Protein AF-A0A959G0R6-F1 (afdb_monomer_lite)

Radius of gyration: 25.23 Å; chains: 1; bounding box: 50×19×74 Å

Structure (mmCIF, N/CA/C/O backbone):
data_AF-A0A959G0R6-F1
#
_entry.id   AF-A0A959G0R6-F1
#
loop_
_atom_site.group_PDB
_atom_site.id
_atom_site.type_symbol
_atom_site.label_atom_id
_atom_site.label_alt_id
_atom_site.label_comp_id
_atom_site.label_asym_id
_atom_site.label_entity_id
_atom_site.label_seq_id
_atom_site.pdbx_PDB_ins_code
_atom_site.Cartn_x
_atom_site.Cartn_y
_atom_site.Cartn_z
_atom_site.occupancy
_atom_site.B_iso_or_equiv
_atom_site.auth_seq_id
_atom_site.auth_comp_id
_atom_site.auth_asym_id
_atom_site.auth_atom_id
_atom_site.pdbx_PDB_model_num
ATOM 1 N N . ILE A 1 1 ? -13.351 -5.920 24.219 1.00 73.75 1 ILE A N 1
ATOM 2 C CA . ILE A 1 1 ? -12.936 -5.297 25.503 1.00 73.75 1 ILE A CA 1
ATOM 3 C C . ILE A 1 1 ? -11.567 -5.853 25.838 1.00 73.75 1 ILE A C 1
ATOM 5 O O . ILE A 1 1 ? -11.438 -7.061 25.980 1.00 73.75 1 ILE A O 1
ATOM 9 N N . LEU A 1 2 ? -10.569 -4.981 25.903 1.00 74.94 2 LEU A N 1
ATOM 10 C CA . LEU A 1 2 ? -9.174 -5.312 26.157 1.00 74.94 2 LEU A CA 1
ATOM 11 C C . LEU A 1 2 ? -8.884 -5.381 27.667 1.00 74.94 2 LEU A C 1
ATOM 13 O O . LEU A 1 2 ? -8.202 -6.292 28.124 1.00 74.94 2 LEU A O 1
ATOM 17 N N . THR A 1 3 ? -9.438 -4.451 28.455 1.00 80.44 3 THR A N 1
ATOM 18 C CA . THR A 1 3 ? -9.303 -4.398 29.924 1.00 80.44 3 THR A CA 1
ATOM 19 C C . THR A 1 3 ? -10.529 -3.747 30.577 1.00 80.44 3 THR A C 1
ATOM 21 O O . THR A 1 3 ? -11.324 -3.093 29.902 1.00 80.44 3 THR A O 1
ATOM 24 N N . GLY A 1 4 ? -10.686 -3.911 31.898 1.00 80.00 4 GLY A N 1
ATOM 25 C CA . GLY A 1 4 ? -11.722 -3.213 32.673 1.00 80.00 4 GLY A CA 1
ATOM 26 C C . GLY A 1 4 ? -13.141 -3.753 32.477 1.00 80.00 4 GLY A C 1
ATOM 27 O O . GLY A 1 4 ? -14.097 -2.982 32.552 1.00 80.00 4 GLY A O 1
ATOM 28 N N . LEU A 1 5 ? -13.285 -5.057 32.218 1.00 78.50 5 LEU A N 1
ATOM 29 C CA . LEU A 1 5 ? -14.591 -5.720 32.191 1.00 78.50 5 LEU A CA 1
ATOM 30 C C . LEU A 1 5 ? -15.343 -5.447 33.505 1.00 78.50 5 LEU A C 1
ATOM 32 O O . LEU A 1 5 ? -14.730 -5.441 34.571 1.00 78.50 5 LEU A O 1
ATOM 36 N N . ASP A 1 6 ? -16.642 -5.174 33.403 1.00 82.44 6 ASP A N 1
ATOM 37 C CA . ASP A 1 6 ? -17.523 -4.821 34.527 1.00 82.44 6 ASP A CA 1
ATOM 38 C C . ASP A 1 6 ? -17.125 -3.544 35.292 1.00 82.44 6 ASP A C 1
ATOM 40 O O . ASP A 1 6 ? -17.563 -3.315 36.420 1.00 82.44 6 ASP A O 1
ATOM 44 N N . THR A 1 7 ? -16.323 -2.672 34.674 1.00 83.69 7 THR A N 1
ATOM 45 C CA . THR A 1 7 ? -16.012 -1.340 35.211 1.00 83.69 7 THR A CA 1
ATOM 46 C C . THR A 1 7 ? -16.682 -0.233 34.391 1.00 83.69 7 THR A C 1
ATOM 48 O O . THR A 1 7 ? -17.035 -0.454 33.232 1.00 83.69 7 THR A O 1
ATOM 51 N N . PRO A 1 8 ? -16.826 0.989 34.939 1.00 83.56 8 PRO A N 1
ATOM 52 C CA . PRO A 1 8 ? -17.348 2.131 34.184 1.00 83.56 8 PRO A CA 1
ATOM 53 C C . PRO A 1 8 ? -16.422 2.607 33.054 1.00 83.56 8 PRO A C 1
ATOM 55 O O . PRO A 1 8 ? -16.839 3.416 32.229 1.00 83.56 8 PRO A O 1
ATOM 58 N N . THR A 1 9 ? -15.164 2.154 33.029 1.00 85.75 9 THR A N 1
ATOM 59 C CA . THR A 1 9 ? -14.126 2.625 32.100 1.00 85.75 9 THR A CA 1
ATOM 60 C C . THR A 1 9 ? -13.378 1.453 31.445 1.00 85.75 9 THR A C 1
ATOM 62 O O . THR A 1 9 ? -12.180 1.283 31.692 1.00 85.75 9 THR A O 1
ATOM 65 N N . PRO A 1 10 ? -14.055 0.611 30.639 1.00 86.75 10 PRO A N 1
ATOM 66 C CA . PRO A 1 10 ? -13.398 -0.460 29.901 1.00 86.75 10 PRO A CA 1
ATOM 67 C C . PRO A 1 10 ? -12.584 0.100 28.726 1.00 86.75 10 PRO A C 1
ATOM 69 O O . PRO A 1 10 ? -12.994 1.060 28.074 1.00 86.75 10 PRO A O 1
ATOM 72 N N . THR A 1 11 ? -11.465 -0.544 28.397 1.00 86.69 11 THR A N 1
ATOM 73 C CA . THR A 1 11 ? -10.718 -0.265 27.159 1.00 86.69 11 THR A CA 1
ATOM 74 C C . THR A 1 11 ? -11.213 -1.194 26.057 1.00 86.69 11 THR A C 1
ATOM 76 O O . THR A 1 11 ? -11.364 -2.397 26.280 1.00 86.69 11 THR A O 1
ATOM 79 N N . VAL A 1 12 ? -11.456 -0.668 24.858 1.00 86.50 12 VAL A N 1
ATOM 80 C CA . VAL A 1 12 ? -11.928 -1.425 23.688 1.00 86.50 12 VAL A CA 1
ATOM 81 C C . VAL A 1 12 ? -11.044 -1.144 22.477 1.00 86.50 12 VAL A C 1
ATOM 83 O O . VAL A 1 12 ? -10.501 -0.055 22.346 1.00 86.50 12 VAL A O 1
ATOM 86 N N . ASP A 1 13 ? -10.894 -2.137 21.610 1.00 85.25 13 ASP A N 1
ATOM 87 C CA . ASP A 1 13 ? -10.034 -2.137 20.420 1.00 85.25 13 ASP A CA 1
ATOM 88 C C . ASP A 1 13 ? -10.820 -2.342 19.114 1.00 85.25 13 ASP A C 1
ATOM 90 O O . ASP A 1 13 ? -10.244 -2.355 18.029 1.00 85.25 13 ASP A O 1
ATOM 94 N N . ALA A 1 14 ? -12.144 -2.472 19.208 1.00 83.69 14 ALA A N 1
ATOM 95 C CA . ALA A 1 14 ? -13.033 -2.669 18.074 1.00 83.69 14 ALA A CA 1
ATOM 96 C C . ALA A 1 14 ? -14.193 -1.670 18.104 1.00 83.69 14 ALA A C 1
ATOM 98 O O . ALA A 1 14 ? -14.715 -1.328 19.173 1.00 83.69 14 ALA A O 1
ATOM 99 N N . GLY A 1 15 ? -14.624 -1.244 16.916 1.00 87.38 15 GLY A N 1
ATOM 100 C CA . GLY A 1 15 ? -15.887 -0.531 16.760 1.00 87.38 15 GLY A CA 1
ATOM 101 C C . GLY A 1 15 ? -17.079 -1.414 17.124 1.00 87.38 15 GLY A C 1
ATOM 102 O O . GLY A 1 15 ? -16.993 -2.642 17.117 1.00 87.38 15 GLY A O 1
ATOM 103 N N . GLY A 1 16 ? -18.199 -0.781 17.447 1.00 88.00 16 GLY A N 1
ATOM 104 C CA . GLY A 1 16 ? -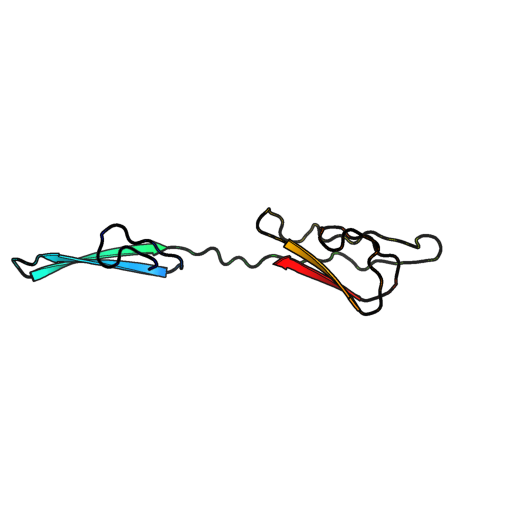19.431 -1.459 17.828 1.00 88.00 16 GLY A CA 1
ATOM 105 C C . GLY A 1 16 ? -20.236 -0.678 18.858 1.00 88.00 16 GLY A C 1
ATOM 106 O O . GLY A 1 16 ? -19.800 0.354 19.373 1.00 88.00 16 GLY A O 1
ATOM 107 N N . THR A 1 17 ? -21.429 -1.184 19.154 1.00 90.50 17 THR A N 1
ATOM 108 C CA . THR A 1 17 ? -22.275 -0.666 20.230 1.00 90.50 17 THR A CA 1
ATOM 109 C C . THR A 1 17 ? -21.955 -1.418 21.516 1.00 90.50 17 THR A C 1
ATOM 111 O O . THR A 1 17 ? -22.048 -2.643 21.567 1.00 90.50 17 THR A O 1
ATOM 114 N N . TYR A 1 18 ? -21.563 -0.678 22.549 1.00 90.25 18 TYR A N 1
ATOM 115 C CA . TYR A 1 18 ? -21.270 -1.202 23.876 1.00 90.25 18 TYR A CA 1
ATOM 116 C C . TYR A 1 18 ? -22.363 -0.765 24.845 1.00 90.25 18 TYR A C 1
ATOM 118 O O . TYR A 1 18 ? -22.658 0.426 24.956 1.00 90.25 18 TYR A O 1
ATOM 126 N N . THR A 1 19 ? -22.928 -1.730 25.566 1.00 90.38 19 THR A N 1
ATOM 127 C CA . THR A 1 19 ? -23.989 -1.502 26.551 1.00 90.38 19 THR A CA 1
ATOM 128 C C . THR A 1 19 ? -23.416 -1.652 27.957 1.00 90.38 19 THR A C 1
ATOM 130 O O . THR A 1 19 ? -22.928 -2.719 28.327 1.00 90.38 19 THR A O 1
ATOM 133 N N . LEU A 1 20 ? -23.496 -0.593 28.759 1.00 90.19 20 LEU A N 1
ATOM 134 C CA . LEU A 1 20 ? -23.213 -0.621 30.190 1.00 90.19 20 LEU A CA 1
ATOM 135 C C . LEU A 1 20 ? -24.515 -0.898 30.936 1.00 90.19 20 LEU A C 1
ATOM 137 O O . LEU A 1 20 ? -25.454 -0.116 30.829 1.00 90.19 20 LEU A O 1
ATOM 141 N N . THR A 1 21 ? -24.555 -1.974 31.719 1.00 91.56 21 THR A N 1
ATOM 142 C CA . THR A 1 21 ? -25.700 -2.313 32.575 1.00 91.56 21 THR A CA 1
ATOM 143 C C . THR A 1 21 ? -25.294 -2.186 34.037 1.00 91.56 21 THR A C 1
ATOM 145 O O . THR A 1 21 ? -24.345 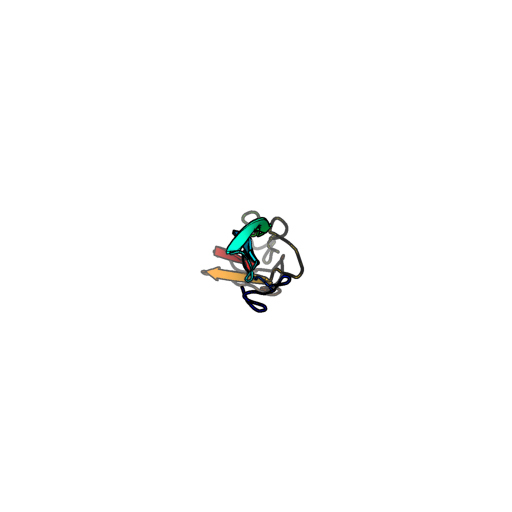-2.829 34.476 1.00 91.56 21 THR A O 1
ATOM 148 N N . ALA A 1 22 ? -26.010 -1.358 34.792 1.00 90.19 22 ALA A N 1
ATOM 149 C CA . ALA A 1 22 ? -25.836 -1.187 36.225 1.00 90.19 22 ALA A CA 1
ATOM 150 C C . ALA A 1 22 ? -27.005 -1.840 36.969 1.00 90.19 22 ALA A C 1
ATOM 152 O O . ALA A 1 22 ? -28.168 -1.525 36.713 1.00 90.19 22 ALA A O 1
ATOM 153 N N . THR A 1 23 ? -26.685 -2.712 37.923 1.00 93.25 23 THR A N 1
ATOM 154 C CA . THR A 1 23 ? -27.662 -3.388 38.783 1.00 93.25 23 THR A CA 1
ATOM 155 C C . THR A 1 23 ? -27.475 -2.920 40.217 1.00 93.25 23 THR A C 1
ATOM 157 O O . THR A 1 23 ? -26.387 -3.041 40.779 1.00 93.25 23 THR A O 1
ATOM 160 N N . ASN A 1 24 ? -28.538 -2.406 40.832 1.00 91.69 24 ASN A N 1
ATOM 161 C CA . ASN A 1 24 ? -28.561 -2.149 42.263 1.00 91.69 24 ASN A CA 1
ATOM 162 C C . ASN A 1 24 ? -28.726 -3.486 43.002 1.00 91.69 24 ASN A C 1
ATOM 164 O O . ASN A 1 24 ? -29.741 -4.166 42.864 1.00 91.69 24 ASN A O 1
ATOM 168 N N . THR A 1 25 ? -27.728 -3.872 43.791 1.00 92.12 25 THR A N 1
ATOM 169 C CA . THR A 1 25 ? -27.693 -5.170 44.482 1.00 92.12 25 THR A CA 1
ATOM 170 C C . THR A 1 25 ? -28.607 -5.251 45.707 1.00 92.12 25 THR A C 1
ATOM 172 O O . THR A 1 25 ? -28.830 -6.343 46.216 1.00 92.12 25 THR A O 1
ATOM 175 N N . GLU A 1 26 ? -29.126 -4.123 46.194 1.00 93.12 26 GLU A N 1
ATOM 176 C CA . GLU A 1 26 ? -29.998 -4.050 47.372 1.00 93.12 26 GLU A CA 1
ATOM 177 C C . GLU A 1 26 ? -31.477 -4.240 47.011 1.00 93.12 26 GLU A C 1
ATOM 179 O O . GLU A 1 26 ? -32.222 -4.867 47.760 1.00 93.12 26 GLU A O 1
ATOM 184 N N . ASN A 1 27 ? -31.905 -3.737 45.848 1.00 93.12 27 ASN A N 1
ATOM 185 C CA . ASN A 1 27 ? -33.305 -3.802 45.408 1.00 93.12 27 ASN A CA 1
ATOM 186 C C . ASN A 1 27 ? -33.518 -4.462 44.033 1.00 93.12 27 ASN A C 1
ATOM 188 O O . ASN A 1 27 ? -34.659 -4.614 43.602 1.00 93.12 27 ASN A O 1
ATOM 192 N N . GLY A 1 28 ? -32.446 -4.858 43.345 1.00 91.69 28 GLY A N 1
ATOM 193 C CA . GLY A 1 28 ? -32.502 -5.542 42.053 1.00 91.69 28 GLY A CA 1
ATOM 194 C C . GLY A 1 28 ? -32.867 -4.652 40.862 1.00 91.69 28 GLY A C 1
ATOM 195 O O . GLY A 1 28 ? -33.034 -5.171 39.761 1.00 91.69 28 GLY A O 1
ATOM 196 N N . CYS A 1 29 ? -33.002 -3.333 41.035 1.00 94.31 29 CYS A N 1
ATOM 197 C CA . CYS A 1 29 ? -33.271 -2.430 39.920 1.00 94.31 29 CYS A CA 1
ATOM 198 C C . CYS A 1 29 ? -32.093 -2.406 38.939 1.00 94.31 29 CYS A C 1
ATOM 200 O O . CYS A 1 29 ? -30.938 -2.290 39.347 1.00 94.31 29 CYS A O 1
ATOM 202 N N . VAL A 1 30 ? -32.401 -2.449 37.644 1.00 95.12 30 VAL A N 1
ATOM 203 C CA . VAL A 1 30 ? -31.413 -2.425 36.562 1.00 95.12 30 VAL A CA 1
ATOM 204 C C . VAL A 1 30 ? -31.617 -1.175 35.716 1.00 95.12 30 VAL A C 1
ATOM 206 O O . VAL A 1 30 ? -32.752 -0.798 35.426 1.00 95.12 30 VAL A O 1
ATOM 209 N N . ASN A 1 31 ? -30.521 -0.541 35.311 1.00 95.00 31 ASN A N 1
ATOM 210 C CA . ASN A 1 31 ? -30.517 0.515 34.306 1.00 95.00 31 ASN A CA 1
ATOM 211 C C . ASN A 1 31 ? -29.368 0.283 33.319 1.00 95.00 31 ASN A C 1
ATOM 213 O O . ASN A 1 31 ? -28.325 -0.244 33.705 1.00 95.00 31 ASN A O 1
ATOM 217 N N . SER A 1 32 ? -29.542 0.680 32.063 1.00 92.75 32 SER A N 1
ATOM 218 C CA . SER A 1 32 ? -28.536 0.504 31.018 1.00 92.75 32 SER A CA 1
ATOM 219 C C . SER A 1 32 ? -28.319 1.775 30.207 1.00 92.75 32 SER A C 1
ATOM 221 O O . SER A 1 32 ? -29.234 2.569 30.009 1.00 92.75 32 SER A O 1
ATOM 223 N N . SER A 1 33 ? -27.099 1.945 29.710 1.00 92.56 33 SER A N 1
ATOM 224 C CA . SER A 1 33 ? -26.709 3.007 28.784 1.00 92.56 33 SER A CA 1
ATOM 225 C C . SER A 1 33 ? -25.883 2.419 27.647 1.00 92.56 33 SER A C 1
ATOM 227 O O . SER A 1 33 ? -25.196 1.417 27.840 1.00 92.56 33 SER A O 1
ATOM 229 N N . GLU A 1 34 ? -25.927 3.040 26.473 1.00 92.19 34 GLU A N 1
ATOM 230 C CA . GLU A 1 34 ? -25.212 2.579 25.284 1.00 92.19 34 GLU A CA 1
ATOM 231 C C . GLU A 1 34 ? -24.265 3.653 24.756 1.00 92.19 34 GLU A C 1
ATOM 233 O O . GLU A 1 34 ? -24.559 4.849 24.793 1.00 92.19 34 GLU A O 1
ATOM 238 N N . VAL A 1 35 ? -23.128 3.210 24.224 1.00 91.06 35 VAL A N 1
ATOM 239 C CA . VAL A 1 35 ? -22.197 4.043 23.464 1.00 91.06 35 VAL A CA 1
ATOM 240 C C . VAL A 1 35 ? -21.840 3.337 22.164 1.00 91.06 35 VAL A C 1
ATOM 242 O O . VAL A 1 35 ? -21.584 2.135 22.144 1.00 91.06 35 VAL A O 1
ATOM 245 N N . THR A 1 36 ? -21.827 4.085 21.064 1.00 89.56 36 THR A N 1
ATOM 246 C CA . THR A 1 36 ? -21.400 3.570 19.760 1.00 89.56 36 THR A CA 1
ATOM 247 C C . THR A 1 36 ? -19.991 4.057 19.470 1.00 89.56 36 THR A C 1
ATOM 249 O O . THR A 1 36 ? -19.747 5.260 19.419 1.00 89.56 36 THR A O 1
ATOM 252 N N . ILE A 1 37 ? -19.071 3.116 19.273 1.00 87.50 37 ILE A N 1
ATOM 253 C CA . ILE A 1 37 ? -17.705 3.386 18.835 1.00 87.50 37 ILE A CA 1
ATOM 254 C C . ILE A 1 37 ? -17.645 3.139 17.331 1.00 87.50 37 ILE A C 1
ATOM 256 O O . ILE A 1 37 ? -17.819 2.010 16.871 1.00 87.50 37 ILE A O 1
ATOM 260 N N . THR A 1 38 ? -17.412 4.194 16.555 1.00 83.06 38 THR A N 1
ATOM 261 C CA . THR A 1 38 ? -17.174 4.080 15.114 1.00 83.06 38 THR A CA 1
ATOM 262 C C . THR A 1 38 ? -15.729 3.666 14.873 1.00 83.06 38 THR A C 1
ATOM 264 O O . THR A 1 38 ? -14.812 4.326 15.358 1.00 83.06 38 THR A O 1
ATOM 267 N N . GLN A 1 39 ? -15.523 2.592 14.118 1.00 77.38 39 GLN A N 1
ATOM 268 C CA . GLN A 1 39 ? -14.205 2.241 13.601 1.00 77.38 39 GLN A CA 1
ATOM 269 C C . GLN A 1 39 ? -14.025 2.898 12.236 1.00 77.38 39 GLN A C 1
ATOM 271 O O . GLN A 1 39 ? -14.911 2.790 11.387 1.00 77.38 39 GLN A O 1
ATOM 276 N N . ASP A 1 40 ? -12.885 3.549 12.026 1.00 72.62 40 ASP A N 1
ATOM 277 C CA . ASP A 1 40 ? -12.486 3.953 10.685 1.00 72.62 40 ASP A CA 1
ATOM 278 C C . ASP A 1 40 ? -12.041 2.703 9.913 1.00 72.62 40 ASP A C 1
ATOM 280 O O . ASP A 1 40 ? -11.064 2.047 10.274 1.00 72.62 40 ASP A O 1
ATOM 284 N N . GLN A 1 41 ? -12.836 2.322 8.914 1.00 70.50 41 GLN A N 1
ATOM 285 C CA . GLN A 1 41 ? -12.571 1.195 8.017 1.00 70.50 41 GLN A CA 1
ATOM 286 C C . GLN A 1 41 ? -12.330 1.672 6.581 1.00 70.50 41 GLN A C 1
ATOM 288 O O . GLN A 1 41 ? -12.517 0.898 5.640 1.00 70.50 41 GLN A O 1
ATOM 293 N N . VAL A 1 42 ? -11.967 2.944 6.374 1.00 77.44 42 VAL A N 1
ATOM 294 C CA . VAL A 1 42 ? -11.620 3.413 5.032 1.00 77.44 42 VAL A CA 1
ATOM 295 C C . VAL A 1 42 ? -10.363 2.672 4.583 1.00 77.44 42 VAL A C 1
ATOM 297 O O . VAL A 1 42 ? -9.267 2.888 5.096 1.00 77.44 42 VAL A O 1
ATOM 300 N N . ALA A 1 43 ? -10.540 1.748 3.638 1.00 82.38 43 ALA A N 1
ATOM 301 C CA . ALA A 1 43 ? -9.427 1.051 3.015 1.00 82.38 43 ALA A CA 1
ATOM 302 C C . ALA A 1 43 ? -8.504 2.070 2.322 1.00 82.38 43 ALA A C 1
ATOM 304 O O . ALA A 1 43 ? -9.003 3.055 1.767 1.00 82.38 43 ALA A O 1
ATOM 305 N N . PRO A 1 44 ? -7.180 1.842 2.315 1.00 88.06 44 PRO A N 1
ATOM 306 C CA . PRO A 1 44 ? -6.277 2.699 1.569 1.00 88.06 44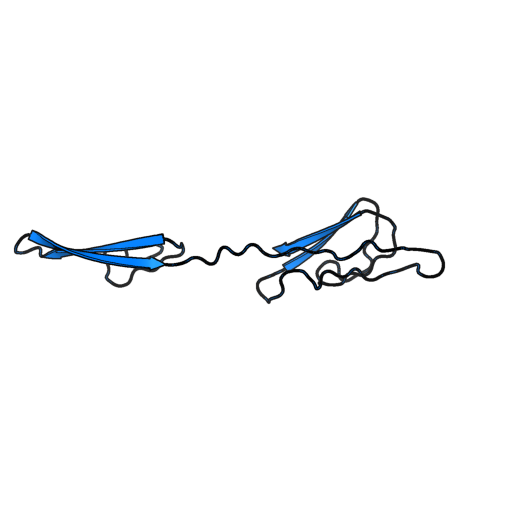 PRO A CA 1
ATOM 307 C C . PRO A 1 44 ? -6.622 2.676 0.080 1.00 88.06 44 PRO A C 1
ATOM 309 O O . PRO A 1 44 ? -6.887 1.623 -0.504 1.00 88.06 44 PRO A O 1
ATOM 312 N N . THR A 1 45 ? -6.569 3.844 -0.546 1.00 92.69 45 THR A N 1
ATOM 313 C CA . THR A 1 45 ? -6.593 3.971 -2.000 1.00 92.69 45 THR A CA 1
ATOM 314 C C . THR A 1 45 ? -5.221 3.576 -2.532 1.00 92.69 45 THR A C 1
ATOM 316 O O . THR A 1 45 ? -4.206 4.084 -2.058 1.00 92.69 45 THR A O 1
ATOM 319 N N . VAL A 1 46 ? -5.179 2.688 -3.523 1.00 94.56 46 VAL A N 1
ATOM 320 C CA . VAL A 1 46 ? -3.944 2.295 -4.212 1.00 94.56 46 VAL A CA 1
ATOM 321 C C . VAL A 1 46 ? -4.074 2.666 -5.680 1.00 94.56 46 VAL A C 1
ATOM 323 O O . VAL A 1 46 ? -4.947 2.150 -6.376 1.00 94.56 46 VAL A O 1
ATOM 326 N N . ASP A 1 47 ? -3.198 3.548 -6.137 1.00 95.56 47 ASP A N 1
ATOM 327 C CA . ASP A 1 47 ? -3.112 4.009 -7.516 1.00 95.56 47 ASP A CA 1
ATOM 328 C C . ASP A 1 47 ? -1.627 4.054 -7.925 1.00 95.56 47 ASP A C 1
ATOM 330 O O . ASP A 1 47 ? -0.887 4.897 -7.409 1.00 95.56 47 ASP A O 1
ATOM 334 N N . PRO A 1 48 ? -1.157 3.126 -8.783 1.00 92.94 48 PRO A N 1
ATOM 335 C CA . PRO A 1 48 ? 0.228 3.083 -9.251 1.00 92.94 48 PRO A CA 1
ATOM 336 C C . PRO A 1 48 ? 0.540 4.115 -10.353 1.00 92.94 48 PRO A C 1
ATOM 338 O O . PRO A 1 48 ? 1.670 4.143 -10.849 1.00 92.94 48 PRO A O 1
ATOM 341 N N . GLY A 1 49 ? -0.439 4.928 -10.759 1.00 93.62 49 GLY A N 1
ATOM 342 C CA . GLY A 1 49 ? -0.309 5.888 -11.843 1.00 93.62 49 GLY A CA 1
ATOM 343 C C . GLY A 1 49 ? -0.543 5.276 -13.224 1.00 93.62 49 GLY A C 1
ATOM 344 O O . GLY A 1 49 ? -1.027 4.154 -13.380 1.00 93.62 49 GLY A O 1
ATOM 345 N N . LEU A 1 50 ? -0.221 6.058 -14.256 1.00 91.62 50 LEU A N 1
ATOM 346 C CA . LEU A 1 50 ? -0.380 5.657 -15.653 1.00 91.62 50 LEU A CA 1
ATOM 347 C C . LEU A 1 50 ? 0.776 4.776 -16.135 1.00 91.62 50 LEU A C 1
ATOM 349 O O . LEU A 1 50 ? 1.907 4.885 -15.660 1.00 91.62 50 LEU A O 1
ATOM 353 N N . ASP A 1 51 ? 0.497 3.979 -17.166 1.00 92.12 51 ASP A N 1
ATOM 354 C CA . ASP A 1 51 ? 1.520 3.212 -17.871 1.00 92.12 51 ASP A CA 1
ATOM 355 C C . ASP A 1 51 ? 2.622 4.126 -18.427 1.00 92.12 51 ASP A C 1
ATOM 357 O O . ASP A 1 51 ? 2.369 5.165 -19.046 1.00 92.12 51 ASP A O 1
ATOM 361 N N . GLY A 1 52 ? 3.868 3.701 -18.235 1.00 90.44 52 GLY A N 1
ATOM 362 C CA . GLY A 1 52 ? 5.050 4.386 -18.740 1.00 90.44 52 GLY A CA 1
ATOM 363 C C . GLY A 1 52 ? 5.610 3.759 -20.017 1.00 90.44 52 GLY A C 1
ATOM 364 O O . GLY A 1 52 ? 5.441 2.569 -20.278 1.00 90.44 52 GLY A O 1
ATOM 365 N N . LEU A 1 53 ? 6.341 4.556 -20.804 1.00 93.31 53 LEU A N 1
ATOM 366 C CA . LEU A 1 53 ? 7.041 4.094 -22.005 1.00 93.31 53 LEU A CA 1
ATOM 367 C C . LEU A 1 53 ? 8.556 4.241 -21.839 1.00 93.31 53 LEU A C 1
ATOM 369 O O . LEU A 1 53 ? 9.082 5.354 -21.827 1.00 93.31 53 LEU A O 1
ATOM 373 N N . LEU A 1 54 ? 9.253 3.107 -21.797 1.00 94.12 54 LEU A N 1
ATOM 374 C CA . LEU A 1 54 ? 10.709 3.045 -21.899 1.00 94.12 54 LEU A CA 1
ATOM 375 C C . LEU A 1 54 ? 11.129 2.940 -23.367 1.00 94.12 54 LEU A C 1
ATOM 377 O O . LEU A 1 54 ? 10.563 2.167 -24.141 1.00 94.12 54 LEU A O 1
ATOM 381 N N . ASN A 1 55 ? 12.131 3.720 -23.760 1.00 93.12 55 ASN A N 1
ATOM 382 C CA . ASN A 1 55 ? 12.719 3.663 -25.096 1.00 93.12 55 ASN A CA 1
ATOM 383 C C . ASN A 1 55 ? 14.210 4.027 -25.042 1.00 93.12 55 ASN A C 1
ATOM 385 O O . ASN A 1 55 ? 14.744 4.353 -23.987 1.00 93.12 55 ASN A O 1
ATOM 389 N N . CYS A 1 56 ? 14.901 3.993 -26.181 1.00 93.25 56 CYS A N 1
ATOM 390 C CA . CYS A 1 56 ? 16.341 4.268 -26.220 1.00 93.25 56 CYS A CA 1
ATOM 391 C C . CYS A 1 56 ? 16.726 5.690 -25.773 1.00 93.25 56 CYS A C 1
ATOM 39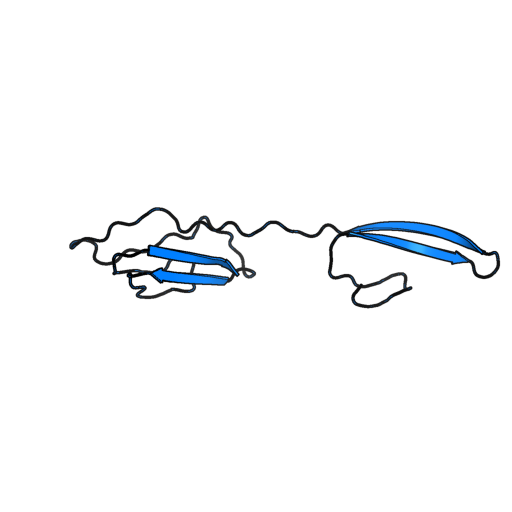3 O O . CYS A 1 56 ? 17.873 5.909 -25.397 1.00 93.25 56 CYS A O 1
ATOM 395 N N . PHE A 1 57 ? 15.798 6.649 -25.825 1.00 94.94 57 PHE A N 1
ATOM 396 C CA . PHE A 1 57 ? 16.014 8.024 -25.368 1.00 94.94 57 PHE A CA 1
ATOM 397 C C . PHE A 1 57 ? 15.650 8.211 -23.889 1.00 94.94 57 PHE A C 1
ATOM 399 O O . PHE A 1 57 ? 16.258 9.039 -23.220 1.00 94.94 57 PHE A O 1
ATOM 406 N N . ASN A 1 58 ? 14.718 7.402 -23.378 1.00 93.38 58 ASN A N 1
ATOM 407 C CA . ASN A 1 58 ? 14.281 7.363 -21.985 1.00 93.38 58 ASN A CA 1
ATOM 408 C C . ASN A 1 58 ? 14.477 5.941 -21.435 1.00 93.38 58 ASN A C 1
ATOM 410 O O . ASN A 1 58 ? 13.511 5.175 -21.363 1.00 93.38 58 ASN A O 1
ATOM 414 N N . PRO A 1 59 ? 15.722 5.557 -21.094 1.00 93.94 59 PRO A N 1
ATOM 415 C CA . PRO A 1 59 ? 16.031 4.214 -20.613 1.00 93.94 59 PRO A CA 1
ATOM 416 C C . PRO A 1 59 ? 15.617 3.998 -19.155 1.00 93.94 59 PRO A C 1
ATOM 418 O O . PRO A 1 59 ? 15.657 2.870 -18.687 1.00 93.94 59 PRO A O 1
ATOM 421 N N . ALA A 1 60 ? 15.230 5.059 -18.442 1.00 96.19 60 ALA A N 1
ATOM 422 C CA . ALA A 1 60 ? 14.692 4.983 -17.096 1.00 96.19 60 ALA A CA 1
ATOM 423 C C . ALA A 1 60 ? 13.549 5.986 -16.925 1.00 96.19 60 ALA A C 1
ATOM 425 O O . ALA A 1 60 ? 13.610 7.098 -17.456 1.00 96.19 60 ALA A O 1
ATOM 426 N N . ILE A 1 61 ? 12.525 5.596 -16.170 1.00 95.50 61 ILE A N 1
ATOM 427 C CA . ILE A 1 61 ? 11.396 6.455 -15.803 1.00 95.50 61 ILE A CA 1
ATOM 428 C C . ILE A 1 61 ? 11.065 6.290 -14.322 1.00 95.50 61 ILE A C 1
ATOM 430 O O . ILE A 1 61 ? 11.393 5.278 -13.702 1.00 95.50 61 ILE A O 1
ATOM 434 N N . GLN A 1 62 ? 10.404 7.297 -13.762 1.00 96.44 62 GLN A N 1
ATOM 435 C CA . GLN A 1 62 ? 9.874 7.256 -12.408 1.00 96.44 62 GLN A CA 1
ATOM 436 C C . GLN A 1 62 ? 8.381 6.920 -12.463 1.00 96.44 62 GLN A C 1
ATOM 438 O O . GLN A 1 62 ? 7.652 7.537 -13.239 1.00 96.44 62 GLN A O 1
ATOM 443 N N . LEU A 1 63 ? 7.938 5.945 -11.667 1.00 95.50 63 LEU A N 1
ATOM 444 C CA . LEU A 1 63 ? 6.510 5.644 -11.512 1.00 95.50 63 LEU A CA 1
ATOM 445 C C . LEU A 1 63 ? 5.860 6.638 -10.541 1.00 95.50 63 LEU A C 1
ATOM 447 O O . LEU A 1 63 ? 6.532 7.195 -9.665 1.00 95.50 63 LEU A O 1
ATOM 451 N N . ASP A 1 64 ? 4.554 6.859 -10.689 1.00 94.56 64 ASP A N 1
ATOM 452 C CA . ASP A 1 64 ? 3.817 7.841 -9.895 1.00 94.56 64 ASP A CA 1
ATOM 453 C C . ASP A 1 64 ? 2.703 7.215 -9.056 1.00 94.56 64 ASP A C 1
ATOM 455 O O . ASP A 1 64 ? 1.564 7.113 -9.493 1.00 94.56 64 ASP A O 1
ATOM 459 N N . GLY A 1 65 ? 3.038 6.833 -7.820 1.00 94.12 65 GLY A N 1
ATOM 460 C CA . GLY A 1 65 ? 2.069 6.343 -6.844 1.00 94.12 65 GLY A CA 1
ATOM 461 C C . GLY A 1 65 ? 1.370 7.436 -6.026 1.00 94.12 65 GLY A C 1
ATOM 462 O O . GLY A 1 65 ? 0.721 7.109 -5.034 1.00 94.12 65 GLY A O 1
ATOM 463 N N . SER A 1 66 ? 1.541 8.726 -6.347 1.00 93.69 66 SER A N 1
ATOM 464 C CA . SER A 1 66 ? 1.143 9.838 -5.460 1.00 93.69 66 SER A CA 1
ATOM 465 C C . SER A 1 66 ? -0.368 10.023 -5.287 1.00 93.69 66 SER A C 1
ATOM 467 O O . SER A 1 66 ? -0.792 10.688 -4.343 1.00 93.69 66 SER A O 1
ATOM 469 N N . ALA A 1 67 ? -1.176 9.403 -6.150 1.00 94.50 67 ALA A N 1
ATOM 470 C CA . ALA A 1 67 ? -2.629 9.333 -6.009 1.00 94.50 67 ALA A CA 1
ATOM 471 C C . ALA A 1 67 ? -3.097 8.262 -4.996 1.00 94.50 67 ALA A C 1
ATOM 473 O O . ALA A 1 67 ? -4.288 8.185 -4.685 1.00 94.50 67 ALA A O 1
ATOM 474 N N . SER A 1 68 ? -2.175 7.455 -4.457 1.00 95.38 68 SER A N 1
ATOM 475 C CA . SER A 1 68 ? -2.455 6.510 -3.370 1.00 95.38 68 SER A CA 1
ATOM 476 C C . SER A 1 68 ? -2.639 7.218 -2.022 1.00 95.38 68 SER A C 1
ATOM 478 O O . SER A 1 68 ? -2.248 8.370 -1.839 1.00 95.38 68 SER A O 1
ATOM 480 N N . SER A 1 69 ? -3.209 6.514 -1.043 1.00 93.62 69 SER A N 1
ATOM 481 C CA . SER A 1 69 ? -3.269 6.976 0.346 1.00 93.62 69 SER A CA 1
ATOM 482 C C . SER A 1 69 ? -1.875 7.321 0.876 1.00 93.62 69 SER A C 1
ATOM 484 O O . SER A 1 69 ? -0.922 6.576 0.657 1.00 93.62 69 SER A O 1
ATOM 486 N N . THR A 1 70 ? -1.771 8.450 1.585 1.00 89.69 70 THR A N 1
ATOM 487 C CA . THR A 1 70 ? -0.518 8.969 2.153 1.00 89.69 70 THR A CA 1
ATOM 488 C C . THR A 1 70 ? -0.645 9.207 3.652 1.00 89.69 70 THR A C 1
ATOM 490 O O . THR A 1 70 ? -1.737 9.466 4.146 1.00 89.69 70 THR A O 1
ATOM 493 N N . GLY A 1 71 ? 0.466 9.091 4.381 1.00 86.38 71 GLY A N 1
ATOM 494 C CA . GLY A 1 71 ? 0.481 9.127 5.845 1.00 86.38 71 GLY A CA 1
ATOM 495 C C . GLY A 1 71 ? 1.675 8.361 6.410 1.00 86.38 71 GLY A C 1
ATOM 496 O O . GLY A 1 71 ? 2.380 7.676 5.667 1.00 86.38 71 GLY A O 1
ATOM 497 N N . LEU A 1 72 ? 1.925 8.497 7.713 1.00 86.38 72 LEU A N 1
ATOM 498 C CA . LEU A 1 72 ? 2.980 7.740 8.410 1.00 86.38 72 LEU A CA 1
ATOM 499 C C . LEU A 1 72 ? 2.533 6.311 8.746 1.00 86.38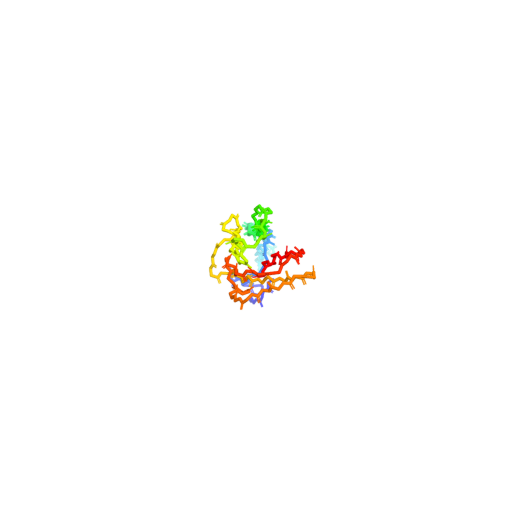 72 LEU A C 1
ATOM 501 O O . LEU A 1 72 ? 3.357 5.455 9.053 1.00 86.38 72 LEU A O 1
ATOM 505 N N . GLU A 1 73 ? 1.227 6.077 8.697 1.00 89.00 73 GLU A N 1
ATOM 506 C CA . GLU A 1 73 ? 0.557 4.801 8.895 1.00 89.00 73 GLU A CA 1
ATOM 507 C C . GLU A 1 73 ? 0.640 3.871 7.678 1.00 89.00 73 GLU A C 1
ATOM 509 O O . GLU A 1 73 ? 0.322 2.696 7.819 1.00 89.00 73 GLU A O 1
ATOM 514 N N . PHE A 1 74 ? 1.086 4.366 6.516 1.00 91.44 74 PHE A N 1
ATOM 515 C CA . PHE A 1 74 ? 1.211 3.572 5.294 1.00 91.44 74 PHE A CA 1
ATOM 516 C C . PHE A 1 74 ? 2.664 3.260 4.961 1.00 91.44 74 PHE A C 1
ATOM 518 O O . PHE A 1 74 ? 3.548 4.121 4.991 1.00 91.44 74 PHE A O 1
ATOM 525 N N . SER A 1 75 ? 2.891 2.021 4.550 1.00 92.94 75 SER A N 1
ATOM 526 C CA . SER A 1 75 ? 4.146 1.557 3.976 1.00 92.94 75 SER A CA 1
ATOM 527 C C . SER A 1 75 ? 3.946 1.157 2.516 1.00 92.94 75 SER A C 1
ATOM 529 O O . SER A 1 75 ? 2.961 0.512 2.167 1.00 92.94 75 SER A O 1
ATOM 531 N N . TYR A 1 76 ? 4.880 1.557 1.650 1.00 95.44 76 TYR A N 1
ATOM 532 C CA . TYR A 1 76 ? 4.810 1.311 0.208 1.00 95.44 76 TYR A CA 1
ATOM 533 C C . TYR A 1 76 ? 5.767 0.192 -0.163 1.00 95.44 76 TYR A C 1
ATOM 535 O O . TYR A 1 76 ? 6.898 0.149 0.321 1.00 95.44 76 TYR A O 1
ATOM 543 N N . THR A 1 77 ? 5.337 -0.693 -1.054 1.00 96.75 77 THR A N 1
ATOM 544 C CA . THR A 1 77 ? 6.215 -1.681 -1.678 1.00 96.75 77 THR A CA 1
ATOM 545 C C . THR A 1 77 ? 5.871 -1.821 -3.149 1.00 96.75 77 THR A C 1
ATOM 547 O O . THR A 1 77 ? 4.734 -2.118 -3.510 1.00 96.75 77 THR A O 1
ATOM 550 N N . TRP A 1 78 ? 6.881 -1.655 -3.992 1.00 97.12 78 TRP A N 1
ATOM 551 C CA . TRP A 1 78 ? 6.814 -1.930 -5.414 1.00 97.12 78 TRP A CA 1
ATOM 552 C C . TRP A 1 78 ? 7.446 -3.275 -5.724 1.00 97.12 78 TRP A C 1
ATOM 554 O O . TRP A 1 78 ? 8.564 -3.578 -5.306 1.00 97.12 78 TRP A O 1
ATOM 564 N N . THR A 1 79 ? 6.731 -4.072 -6.507 1.00 97.19 79 THR A N 1
ATOM 565 C CA . THR A 1 79 ? 7.223 -5.333 -7.062 1.00 97.19 79 THR A CA 1
ATOM 566 C C . THR A 1 79 ? 7.088 -5.315 -8.575 1.00 97.19 79 THR A C 1
ATOM 568 O O . THR A 1 79 ? 6.371 -4.489 -9.142 1.00 97.19 79 THR A O 1
ATOM 571 N N . THR A 1 80 ? 7.809 -6.205 -9.252 1.00 97.06 80 THR A N 1
ATOM 572 C CA . THR A 1 80 ? 7.750 -6.302 -10.708 1.00 97.06 80 THR A CA 1
ATOM 573 C C . THR A 1 80 ? 7.682 -7.746 -11.176 1.00 97.06 80 THR A C 1
ATOM 575 O O . THR A 1 80 ? 8.279 -8.639 -10.574 1.00 97.06 80 THR A O 1
ATOM 578 N N . LEU A 1 81 ? 6.958 -7.962 -12.274 1.00 97.56 81 LEU A N 1
ATOM 579 C CA . LEU A 1 81 ? 6.963 -9.198 -13.041 1.00 97.56 81 LEU A CA 1
ATOM 580 C C . LEU A 1 81 ? 7.582 -8.913 -14.413 1.00 97.56 81 LEU A C 1
ATOM 582 O O . LEU A 1 81 ? 6.950 -8.322 -15.290 1.00 97.56 81 LEU A O 1
ATOM 586 N N . GLY A 1 82 ? 8.834 -9.339 -14.579 1.00 94.75 82 GLY A N 1
ATOM 587 C CA . GLY A 1 82 ? 9.581 -9.212 -15.833 1.00 94.75 82 GLY A CA 1
ATOM 588 C C . GLY A 1 82 ? 10.300 -7.877 -16.052 1.00 94.75 82 GLY A C 1
ATOM 589 O O . GLY A 1 82 ? 11.007 -7.772 -17.047 1.00 94.75 82 GLY A O 1
ATOM 590 N N . GLY A 1 83 ? 10.156 -6.901 -15.147 1.00 95.81 83 GLY A N 1
ATOM 591 C CA . GLY A 1 83 ? 10.862 -5.616 -15.186 1.00 95.81 83 GLY A CA 1
ATOM 592 C C . GLY A 1 83 ? 12.038 -5.521 -14.209 1.00 95.81 83 GLY A C 1
ATOM 593 O O . GLY A 1 83 ? 12.514 -6.526 -13.681 1.00 95.81 83 GLY A O 1
ATOM 594 N N . ASN A 1 84 ? 12.504 -4.293 -13.968 1.00 97.44 84 ASN A N 1
ATOM 595 C CA . ASN A 1 84 ? 13.588 -3.985 -13.039 1.00 97.44 84 ASN A CA 1
ATOM 596 C C . ASN A 1 84 ? 13.342 -2.653 -12.313 1.00 97.44 84 ASN A C 1
ATOM 598 O O . ASN A 1 84 ? 13.056 -1.633 -12.942 1.00 97.44 84 ASN A O 1
ATOM 602 N N . ILE A 1 85 ? 13.478 -2.670 -10.985 1.00 97.75 85 ILE A N 1
ATOM 603 C CA . ILE A 1 85 ? 13.389 -1.482 -10.129 1.00 97.75 85 ILE A CA 1
ATOM 604 C C . ILE A 1 85 ? 14.808 -1.111 -9.702 1.00 97.75 85 ILE A C 1
ATOM 606 O O . ILE A 1 85 ? 15.475 -1.872 -9.005 1.00 97.75 85 ILE A O 1
ATOM 610 N N . VAL A 1 86 ? 15.261 0.071 -10.109 1.00 97.31 86 VAL A N 1
ATOM 611 C CA . VAL A 1 86 ? 16.627 0.553 -9.878 1.00 97.31 86 VAL A CA 1
ATOM 612 C C . VAL A 1 86 ? 16.807 1.023 -8.438 1.00 97.31 86 VAL A C 1
ATOM 614 O O . VAL A 1 86 ? 17.823 0.746 -7.802 1.00 97.31 86 VAL A O 1
ATOM 617 N N . ASN A 1 87 ? 15.835 1.775 -7.921 1.00 95.69 87 ASN A N 1
ATOM 618 C CA . ASN A 1 87 ? 15.879 2.333 -6.576 1.00 95.69 87 ASN A CA 1
ATOM 619 C C . ASN A 1 87 ? 14.475 2.635 -6.044 1.00 95.69 87 ASN A C 1
ATOM 621 O O . ASN A 1 87 ? 13.486 2.588 -6.776 1.00 95.69 87 ASN A O 1
ATOM 625 N N . ASN A 1 88 ? 14.421 2.997 -4.759 1.00 95.69 88 ASN A N 1
ATOM 626 C CA . ASN A 1 88 ? 13.232 3.566 -4.129 1.00 95.69 88 ASN A CA 1
ATOM 627 C C . ASN A 1 88 ? 11.990 2.655 -4.199 1.00 95.69 88 ASN A C 1
ATOM 629 O O . ASN A 1 88 ? 10.864 3.139 -4.180 1.00 95.69 88 ASN A O 1
ATOM 633 N N . ALA A 1 89 ? 12.187 1.331 -4.218 1.00 96.12 89 ALA A N 1
ATOM 634 C CA . ALA A 1 89 ? 11.105 0.343 -4.266 1.00 96.12 89 ALA A CA 1
ATOM 635 C C . ALA A 1 89 ? 10.125 0.436 -3.080 1.00 96.12 89 ALA A C 1
ATOM 637 O O . ALA A 1 89 ? 9.036 -0.118 -3.145 1.00 96.12 89 ALA A O 1
ATOM 638 N N . THR A 1 90 ? 10.499 1.124 -2.000 1.00 95.75 90 THR A N 1
ATOM 639 C CA . THR A 1 90 ? 9.662 1.320 -0.809 1.00 95.75 90 THR A CA 1
ATOM 640 C C . THR A 1 90 ? 9.172 2.760 -0.649 1.00 95.75 90 THR A C 1
ATOM 642 O O . THR A 1 90 ? 8.836 3.185 0.456 1.00 95.75 90 THR A O 1
ATOM 645 N N . THR A 1 91 ? 9.198 3.555 -1.720 1.00 93.69 91 THR A N 1
ATOM 646 C CA . THR A 1 91 ? 8.672 4.924 -1.725 1.00 93.69 91 THR A CA 1
ATOM 647 C C . THR A 1 91 ? 7.502 5.047 -2.697 1.00 93.69 91 THR A C 1
ATOM 649 O O . THR A 1 91 ? 7.192 4.130 -3.457 1.00 93.69 91 THR A O 1
ATOM 652 N N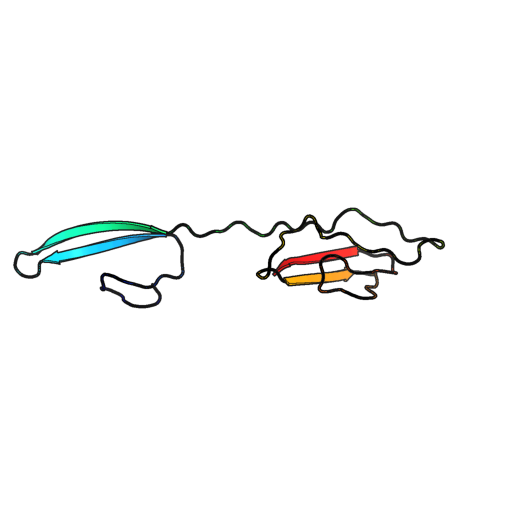 . VAL A 1 92 ? 6.853 6.211 -2.684 1.00 93.75 92 VAL A N 1
ATOM 653 C CA . VAL A 1 92 ? 5.751 6.552 -3.594 1.00 93.75 92 VAL A CA 1
ATOM 654 C C . VAL A 1 92 ? 6.196 6.567 -5.065 1.00 93.75 92 VAL A C 1
ATOM 656 O O . VAL A 1 92 ? 5.393 6.286 -5.951 1.00 93.75 92 VAL A O 1
ATOM 659 N N . ASN A 1 93 ? 7.474 6.859 -5.336 1.00 94.81 93 ASN A N 1
ATOM 660 C CA . ASN A 1 93 ? 7.978 7.123 -6.685 1.00 94.81 93 ASN A CA 1
ATOM 661 C C . ASN A 1 93 ? 9.294 6.368 -6.983 1.00 94.81 93 ASN A C 1
ATOM 663 O O . ASN A 1 93 ? 10.375 6.978 -6.959 1.00 94.81 93 ASN A O 1
ATOM 667 N N . PRO A 1 94 ? 9.241 5.050 -7.253 1.00 96.69 94 PRO A N 1
ATOM 668 C CA . PRO A 1 94 ? 10.408 4.247 -7.606 1.00 96.69 94 PRO A CA 1
ATOM 669 C C . PRO A 1 94 ? 10.919 4.590 -9.008 1.00 96.69 94 PRO A C 1
ATOM 671 O O . PRO A 1 94 ? 10.152 5.004 -9.880 1.00 96.69 94 PRO A O 1
ATOM 674 N N . THR A 1 95 ? 12.211 4.357 -9.244 1.00 97.31 95 THR A N 1
ATOM 675 C CA . THR A 1 95 ? 12.797 4.449 -10.592 1.00 97.31 95 THR A CA 1
ATOM 676 C C . THR A 1 95 ? 12.914 3.059 -11.199 1.00 97.31 95 THR A C 1
ATOM 678 O O . THR A 1 95 ? 13.420 2.144 -10.547 1.00 97.31 95 THR A O 1
ATOM 681 N N . ILE A 1 96 ? 12.501 2.915 -12.455 1.00 97.50 96 ILE A N 1
ATOM 682 C CA . ILE A 1 96 ? 12.564 1.670 -13.225 1.00 97.50 96 ILE A CA 1
ATOM 683 C C . ILE A 1 96 ? 13.345 1.879 -14.522 1.00 97.50 96 ILE A C 1
ATOM 685 O O . ILE A 1 96 ? 13.363 2.986 -15.058 1.00 97.50 96 ILE A O 1
ATOM 689 N N . ASP A 1 97 ? 13.958 0.821 -15.044 1.00 97.06 97 ASP A N 1
ATOM 690 C CA . ASP A 1 97 ? 14.700 0.837 -16.318 1.00 97.06 97 ASP A CA 1
ATOM 691 C C . ASP A 1 97 ? 14.435 -0.401 -17.201 1.00 97.06 97 ASP A C 1
ATOM 693 O O . ASP A 1 97 ? 15.009 -0.547 -18.281 1.00 97.06 97 ASP A O 1
ATOM 697 N N . GLY A 1 98 ? 13.530 -1.286 -16.770 1.00 96.06 98 GLY A N 1
ATOM 698 C CA . GLY A 1 98 ? 13.119 -2.473 -17.518 1.00 96.06 98 GLY A CA 1
ATOM 699 C C . GLY A 1 98 ? 11.652 -2.410 -17.955 1.00 96.06 98 GLY A C 1
ATOM 700 O O . GLY A 1 98 ? 10.803 -1.959 -17.183 1.00 96.06 98 GLY A O 1
ATOM 701 N N . PRO A 1 99 ? 11.287 -2.880 -19.158 1.00 95.31 99 PRO A N 1
ATOM 702 C CA . PRO A 1 99 ? 9.882 -3.118 -19.474 1.00 95.31 99 PRO A CA 1
ATOM 703 C C . PRO A 1 99 ? 9.346 -4.265 -18.608 1.00 95.31 99 PRO A C 1
ATOM 705 O O . PRO A 1 99 ? 10.059 -5.226 -18.345 1.00 95.31 99 PRO A O 1
ATOM 708 N N . GLY A 1 100 ? 8.090 -4.192 -18.181 1.00 95.31 100 GLY A N 1
ATOM 709 C CA . GLY A 1 100 ? 7.474 -5.228 -17.355 1.00 95.31 100 GLY A CA 1
ATOM 710 C C . GLY A 1 100 ? 6.211 -4.728 -16.672 1.00 95.31 100 GLY A C 1
ATOM 711 O O . GLY A 1 100 ? 5.837 -3.566 -16.824 1.00 95.31 100 GLY A O 1
ATOM 712 N N . LEU A 1 101 ? 5.560 -5.608 -15.914 1.00 96.25 101 LEU A N 1
ATOM 713 C CA . LEU A 1 101 ? 4.454 -5.216 -15.046 1.00 96.25 101 LEU A CA 1
ATOM 714 C C . LEU A 1 101 ? 5.018 -4.751 -13.702 1.00 96.25 101 LEU A C 1
ATOM 716 O O . LEU A 1 101 ? 5.855 -5.442 -13.119 1.00 96.25 101 LEU A O 1
ATOM 720 N N . TYR A 1 102 ? 4.543 -3.615 -13.202 1.00 96.56 102 TYR A N 1
ATOM 721 C CA . TYR A 1 102 ? 4.900 -3.076 -11.891 1.00 96.56 102 TYR A CA 1
ATOM 722 C C . TYR A 1 102 ? 3.654 -2.999 -11.018 1.00 96.56 102 TYR A C 1
ATOM 724 O O . TYR A 1 102 ? 2.592 -2.595 -11.482 1.00 96.56 102 TYR A O 1
ATOM 732 N N . ILE A 1 103 ? 3.780 -3.431 -9.766 1.00 95.88 103 ILE A N 1
ATOM 733 C CA . ILE A 1 103 ? 2.665 -3.561 -8.828 1.00 95.88 103 ILE A CA 1
ATOM 734 C C . ILE A 1 103 ? 3.014 -2.780 -7.565 1.00 95.88 103 ILE A C 1
ATOM 736 O O . ILE A 1 103 ? 4.035 -3.065 -6.934 1.00 95.88 103 ILE A O 1
ATOM 740 N N . LEU A 1 104 ? 2.152 -1.830 -7.203 1.00 96.25 104 LEU A N 1
ATOM 741 C CA . LEU A 1 104 ? 2.203 -1.093 -5.944 1.00 96.25 104 LEU A CA 1
ATOM 742 C C . LEU A 1 104 ? 1.323 -1.781 -4.896 1.00 96.25 104 LEU A C 1
ATOM 744 O O . LEU A 1 104 ? 0.160 -2.083 -5.156 1.00 96.25 104 LEU A O 1
ATOM 748 N N . GLN A 1 105 ? 1.873 -1.985 -3.702 1.00 94.38 105 GLN A N 1
ATOM 749 C CA . GLN A 1 105 ? 1.157 -2.470 -2.528 1.00 94.38 105 GLN A CA 1
ATOM 750 C C . GLN A 1 105 ? 1.319 -1.484 -1.367 1.00 94.38 105 GLN A C 1
ATOM 752 O O . GLN A 1 105 ? 2.428 -1.006 -1.113 1.00 94.38 105 GLN A O 1
ATOM 757 N N . LEU A 1 106 ? 0.216 -1.224 -0.658 1.00 92.75 106 LEU A N 1
ATOM 758 C CA . LEU A 1 106 ? 0.181 -0.478 0.601 1.00 92.75 106 LEU A CA 1
ATOM 759 C C . LEU A 1 106 ? -0.124 -1.440 1.758 1.00 92.75 106 LEU A C 1
ATOM 761 O O . LEU A 1 106 ? -1.010 -2.289 1.625 1.00 92.75 106 LEU A O 1
ATOM 765 N N . THR A 1 107 ? 0.599 -1.302 2.870 1.00 87.25 107 THR A N 1
ATOM 766 C CA . THR A 1 107 ? 0.359 -2.019 4.138 1.00 87.25 107 THR A CA 1
ATOM 767 C C . THR A 1 107 ? 0.387 -1.094 5.334 1.00 87.25 107 THR A C 1
ATOM 769 O O . THR A 1 107 ? 1.167 -0.110 5.281 1.00 87.25 107 THR A O 1
#

Secondary structure (DSSP, 8-state):
--B-TTSSS-B--S-EEEEEEEE-TTT--EEEEEEEE-----PPP----SPP---SS-S-EE---TTS--STT--EEEEEES--EEE-TTSSS-EE-S-SEEEEEE-

Sequence (107 aa):
ILTGLDTPTPTVDAGGTYTLTATNTENGCVNSSEVTITQDQVAPTVDPGLDGLLNCFNPAIQLDGSASSTGLEFSYTWTTLGGNIVNNATTVNPTIDGPGLYILQLT

Foldseek 3Di:
DCDDPLHPDGDDDDWDKDKRWDADPVPGDIDIDIDTGDDPPPDKAWDQDDDDDDDPVRQKDKIARPPIDDDPQKWKAKDWDQWDFPDDRTHRITMTRGDTDMDIDID

pLDDT: mean 91.18, std 5.99, range [70.5, 97.75]